Protein AF-A0A922P1R5-F1 (afdb_monomer_lite)

Radius of gyration: 18.18 Å; chains: 1; bounding box: 35×43×48 Å

Secondary structure (DSSP, 8-state):
--HHHHHHHHHHHHHHHHHHHHHHHHHHHHTT-HHHHHHHHHHHHHHHHHHTTSS-SS-------PPP----

Organism: NCBI:txid1509405

Sequence (72 aa):
MGSERQSSGDAEAIAYIRQMLGELHQVASKEGADMLCYLIEMAYVEAGDVQSGRRPRSVAHRNGDKPSGVTV

Foldseek 3Di:
DPPPVVVVVVLVVLVVLLVVLVVVLVVCVVVVVVVVNVVSVVVNVVSVCVNVVVDDPDPPPPVPDDDDDDDD

Structure (mmCIF, N/CA/C/O backbone):
data_AF-A0A922P1R5-F1
#
_entry.id   AF-A0A922P1R5-F1
#
loop_
_atom_site.group_PDB
_atom_site.id
_atom_site.type_symbol
_atom_site.label_atom_id
_atom_site.label_alt_id
_atom_site.label_comp_id
_atom_site.label_asym_id
_atom_site.label_entity_id
_atom_site.label_seq_id
_atom_site.pdbx_PDB_ins_code
_atom_site.Cartn_x
_atom_site.Cartn_y
_atom_site.Cartn_z
_atom_site.occupancy
_atom_site.B_iso_or_equiv
_atom_site.auth_seq_id
_atom_site.auth_comp_id
_atom_site.auth_asym_id
_atom_site.auth_atom_id
_atom_site.pdbx_PDB_model_num
ATOM 1 N N . MET A 1 1 ? 23.350 -4.339 -23.623 1.00 51.16 1 MET A N 1
ATOM 2 C CA . MET A 1 1 ? 23.053 -5.179 -22.439 1.00 51.16 1 MET A CA 1
ATOM 3 C C . MET A 1 1 ? 22.936 -4.329 -21.163 1.00 51.16 1 MET A C 1
ATOM 5 O O . MET A 1 1 ? 23.609 -4.607 -20.183 1.00 51.16 1 MET A O 1
ATOM 9 N N . GLY A 1 2 ? 22.120 -3.263 -21.167 1.00 53.56 2 GLY A N 1
ATOM 10 C CA . G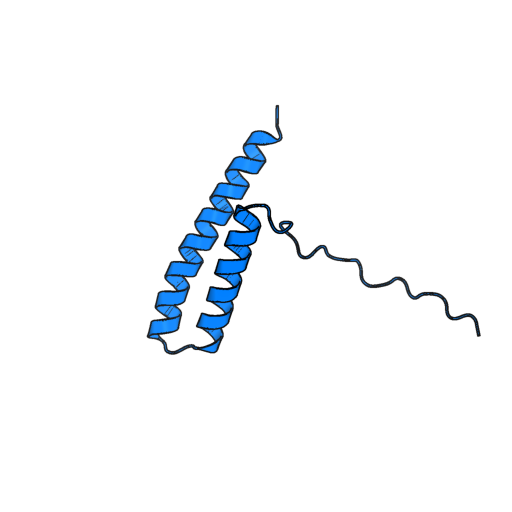LY A 1 2 ? 22.024 -2.317 -20.036 1.00 53.56 2 GLY A CA 1
ATOM 11 C C . GLY A 1 2 ? 20.612 -2.082 -19.489 1.00 53.56 2 GLY A C 1
ATOM 12 O O . GLY A 1 2 ? 20.481 -1.549 -18.401 1.00 53.56 2 GLY A O 1
ATOM 13 N N . SER A 1 3 ? 19.558 -2.501 -20.199 1.00 56.50 3 SER A N 1
ATOM 14 C CA . SER A 1 3 ? 18.173 -2.156 -19.833 1.00 56.50 3 SER A CA 1
ATOM 15 C C . SER A 1 3 ? 17.536 -3.120 -18.825 1.00 56.50 3 SER A C 1
ATOM 17 O O . SER A 1 3 ? 16.616 -2.740 -18.108 1.00 56.50 3 SER A O 1
ATOM 19 N N . GLU A 1 4 ? 18.024 -4.360 -18.742 1.00 53.62 4 GLU A N 1
ATOM 20 C CA . GLU A 1 4 ? 17.430 -5.401 -17.893 1.00 53.62 4 GLU A CA 1
ATOM 21 C C . GLU A 1 4 ? 17.753 -5.175 -16.409 1.00 53.62 4 GLU A C 1
ATOM 23 O O . GLU A 1 4 ? 16.855 -5.263 -15.577 1.00 53.62 4 GLU A O 1
ATOM 28 N N . ARG A 1 5 ? 18.986 -4.752 -16.076 1.00 57.69 5 ARG A N 1
ATOM 29 C CA . ARG A 1 5 ? 19.396 -4.457 -14.686 1.00 57.69 5 ARG A CA 1
ATOM 30 C C . ARG A 1 5 ? 18.610 -3.307 -14.051 1.00 57.69 5 ARG A C 1
ATOM 32 O O . ARG A 1 5 ? 18.323 -3.371 -12.860 1.00 57.69 5 ARG A O 1
ATOM 39 N N . GLN A 1 6 ? 18.259 -2.278 -14.829 1.00 58.00 6 GLN A N 1
ATOM 40 C CA . GLN A 1 6 ? 17.441 -1.161 -14.341 1.00 58.00 6 GLN A CA 1
ATOM 41 C C . GLN A 1 6 ? 16.021 -1.627 -13.980 1.00 58.00 6 GLN A C 1
ATOM 43 O O . GLN A 1 6 ? 15.519 -1.284 -12.915 1.00 58.00 6 GLN A O 1
ATOM 48 N N . SER A 1 7 ? 15.407 -2.467 -14.824 1.00 60.84 7 SER A N 1
ATOM 49 C CA . SER A 1 7 ? 14.043 -2.967 -14.594 1.00 60.84 7 SER A CA 1
ATOM 50 C C . SER A 1 7 ? 13.921 -3.832 -13.333 1.00 60.84 7 SER A C 1
ATOM 52 O O . SER A 1 7 ? 12.912 -3.767 -12.632 1.00 60.84 7 SER A O 1
ATOM 54 N N . SER A 1 8 ? 14.964 -4.607 -13.015 1.00 65.19 8 SER A N 1
ATOM 55 C CA . SER A 1 8 ? 14.992 -5.481 -11.840 1.00 65.19 8 SER A CA 1
ATOM 56 C C . SER A 1 8 ? 15.047 -4.678 -10.539 1.00 65.19 8 SER A C 1
ATOM 58 O O . SER A 1 8 ? 14.248 -4.927 -9.640 1.00 65.19 8 SER A O 1
ATOM 60 N N . GLY A 1 9 ? 15.927 -3.671 -10.466 1.00 78.69 9 GLY A N 1
ATOM 61 C CA . GLY A 1 9 ? 16.021 -2.787 -9.297 1.00 78.69 9 GLY A CA 1
ATOM 62 C C . GLY A 1 9 ? 14.765 -1.932 -9.101 1.00 78.69 9 GLY A C 1
ATOM 63 O O . GLY A 1 9 ? 14.334 -1.698 -7.976 1.00 78.69 9 GLY A O 1
ATOM 64 N N . ASP A 1 10 ? 14.119 -1.528 -10.196 1.00 81.25 10 ASP A N 1
ATOM 65 C CA . ASP A 1 10 ? 12.864 -0.776 -10.154 1.00 81.25 10 ASP A CA 1
ATOM 66 C C . ASP A 1 10 ? 11.682 -1.596 -9.623 1.00 81.25 10 ASP A C 1
ATOM 68 O O . ASP A 1 10 ? 10.815 -1.045 -8.933 1.00 81.25 10 ASP A O 1
ATOM 72 N N . ALA A 1 11 ? 11.625 -2.890 -9.950 1.00 85.38 11 ALA A N 1
ATOM 73 C CA . ALA A 1 11 ? 10.611 -3.810 -9.443 1.00 85.38 11 ALA A CA 1
ATOM 74 C C . ALA A 1 11 ? 10.830 -4.1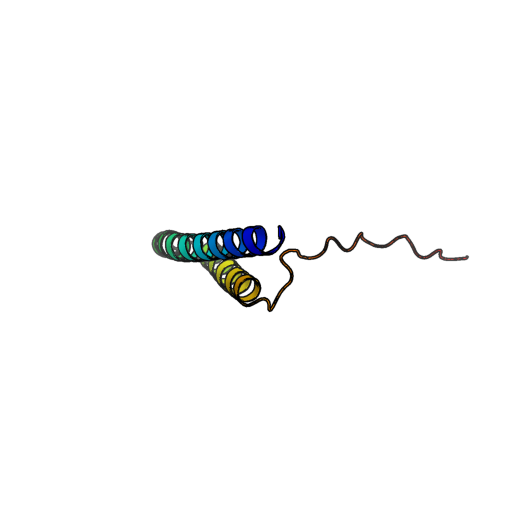30 -7.957 1.00 85.38 11 ALA A C 1
ATOM 76 O O . ALA A 1 11 ? 9.867 -4.169 -7.189 1.00 85.38 11 ALA A O 1
ATOM 77 N N . GLU A 1 12 ? 12.088 -4.304 -7.548 1.00 90.12 12 GLU A N 1
ATOM 78 C CA . GLU A 1 12 ? 12.477 -4.517 -6.152 1.00 90.12 12 GLU A CA 1
ATOM 79 C C . GLU A 1 12 ? 12.166 -3.286 -5.287 1.00 90.12 12 GLU A C 1
ATOM 81 O O . GLU A 1 12 ? 11.563 -3.413 -4.222 1.00 90.12 12 GLU A O 1
ATOM 86 N N . ALA A 1 13 ? 12.453 -2.080 -5.787 1.00 91.06 13 ALA A N 1
ATOM 87 C CA . ALA A 1 13 ? 12.113 -0.835 -5.102 1.00 91.06 13 ALA A CA 1
ATOM 88 C C . ALA A 1 13 ? 10.597 -0.680 -4.886 1.00 91.06 13 ALA A C 1
ATOM 90 O O . ALA A 1 13 ? 10.160 -0.272 -3.810 1.00 91.06 13 ALA A O 1
ATOM 91 N N . ILE A 1 14 ? 9.773 -1.034 -5.879 1.00 92.12 14 ILE A N 1
ATOM 92 C CA . ILE A 1 14 ? 8.309 -0.985 -5.731 1.00 92.12 14 ILE A CA 1
ATOM 93 C C . ILE A 1 14 ? 7.807 -2.066 -4.771 1.00 92.12 14 ILE A C 1
ATOM 95 O O . ILE A 1 14 ? 6.913 -1.792 -3.971 1.00 92.12 14 ILE A O 1
ATOM 99 N N . ALA A 1 15 ? 8.381 -3.271 -4.804 1.00 93.25 15 ALA A N 1
ATOM 100 C CA . ALA A 1 15 ? 8.055 -4.317 -3.837 1.00 93.25 15 ALA A CA 1
ATOM 101 C C . ALA A 1 15 ? 8.340 -3.851 -2.400 1.00 93.25 15 ALA A C 1
ATOM 103 O O . ALA A 1 15 ? 7.493 -4.009 -1.519 1.00 93.25 15 ALA A O 1
ATOM 104 N N . TYR A 1 16 ? 9.487 -3.199 -2.193 1.00 95.44 16 TYR A N 1
ATOM 105 C CA . TYR A 1 16 ? 9.861 -2.606 -0.914 1.00 95.44 16 TYR A CA 1
ATOM 106 C C . TYR A 1 16 ? 8.885 -1.503 -0.473 1.00 95.44 16 TYR A C 1
ATOM 108 O O . TYR A 1 16 ? 8.418 -1.507 0.666 1.00 95.44 16 TYR A O 1
ATOM 116 N N . ILE A 1 17 ? 8.488 -0.603 -1.382 1.00 95.44 17 ILE A N 1
ATOM 117 C CA . ILE A 1 17 ? 7.468 0.421 -1.099 1.00 95.44 17 ILE A CA 1
ATOM 118 C C . ILE A 1 17 ? 6.140 -0.222 -0.675 1.00 95.44 17 ILE A C 1
ATOM 120 O O . ILE A 1 17 ? 5.545 0.213 0.310 1.00 95.44 17 ILE A O 1
ATOM 124 N N . ARG A 1 18 ? 5.681 -1.280 -1.358 1.00 95.00 18 ARG A N 1
ATOM 125 C CA . ARG A 1 18 ? 4.447 -1.997 -0.980 1.00 95.00 18 ARG A CA 1
ATOM 126 C C . ARG A 1 18 ? 4.531 -2.592 0.420 1.00 95.00 18 ARG A C 1
ATOM 128 O O . ARG A 1 18 ? 3.548 -2.518 1.156 1.00 95.00 18 ARG A O 1
ATOM 135 N N . GLN A 1 19 ? 5.678 -3.161 0.791 1.00 96.62 19 GLN A N 1
ATOM 136 C CA . GLN A 1 19 ? 5.888 -3.669 2.145 1.00 96.62 19 GLN A CA 1
ATOM 137 C C . GLN A 1 19 ? 5.773 -2.538 3.177 1.00 96.62 19 GLN A C 1
ATOM 139 O O . GLN A 1 19 ? 4.974 -2.650 4.107 1.00 96.62 19 GLN A O 1
ATOM 144 N N . MET A 1 20 ? 6.491 -1.426 2.978 1.00 97.81 20 MET A N 1
ATOM 145 C CA . MET A 1 20 ? 6.442 -0.280 3.897 1.00 97.81 20 MET A CA 1
ATOM 146 C C . MET A 1 20 ? 5.031 0.300 4.041 1.00 97.81 20 MET A C 1
ATOM 148 O O . MET A 1 20 ? 4.623 0.657 5.143 1.00 97.81 20 MET A O 1
ATOM 152 N N . LEU A 1 21 ? 4.262 0.374 2.951 1.00 98.06 21 LEU A N 1
ATOM 153 C CA . LEU A 1 21 ? 2.872 0.837 2.994 1.00 98.06 21 LEU A CA 1
ATOM 154 C C . LEU A 1 21 ? 1.992 -0.083 3.854 1.00 98.06 21 LEU A C 1
ATOM 156 O O . LEU A 1 21 ? 1.172 0.408 4.627 1.00 98.06 21 LEU A O 1
ATOM 160 N N . GLY A 1 22 ? 2.191 -1.402 3.783 1.00 97.00 22 GLY A N 1
ATOM 161 C CA . GLY A 1 22 ? 1.478 -2.357 4.637 1.00 97.00 22 GLY A CA 1
ATOM 162 C C . GLY A 1 22 ? 1.819 -2.206 6.124 1.00 97.00 22 GLY A C 1
ATOM 163 O O . GLY A 1 22 ? 0.931 -2.292 6.974 1.00 97.00 22 GLY A O 1
ATOM 164 N N . GLU A 1 23 ? 3.085 -1.944 6.447 1.00 98.00 23 GLU A N 1
ATOM 165 C CA . GLU A 1 23 ? 3.518 -1.662 7.822 1.00 98.00 23 GLU A CA 1
ATOM 166 C C . GLU A 1 23 ? 2.940 -0.330 8.327 1.00 98.00 23 GLU A C 1
ATOM 168 O O . GLU A 1 23 ? 2.377 -0.266 9.423 1.00 98.00 23 GLU A O 1
ATOM 173 N N . LEU A 1 24 ? 2.990 0.722 7.506 1.00 97.81 24 LEU A N 1
ATOM 174 C CA . LEU A 1 24 ? 2.487 2.048 7.862 1.00 97.81 24 LEU A CA 1
ATOM 175 C C . LEU A 1 24 ? 0.964 2.063 8.042 1.00 97.81 24 LEU A C 1
ATOM 177 O O . LEU A 1 24 ? 0.468 2.731 8.948 1.00 97.81 24 LEU A O 1
ATOM 181 N N . HIS A 1 25 ? 0.226 1.289 7.240 1.00 97.69 25 HIS A N 1
ATOM 182 C CA . HIS A 1 25 ? -1.219 1.122 7.403 1.00 97.69 25 HIS A CA 1
ATOM 183 C C . HIS A 1 25 ? -1.565 0.586 8.798 1.00 97.69 25 HIS A C 1
ATOM 185 O O . HIS A 1 25 ? -2.482 1.089 9.445 1.00 97.69 25 HIS A O 1
ATOM 191 N N . GLN A 1 26 ? -0.807 -0.398 9.300 1.00 97.38 26 GLN 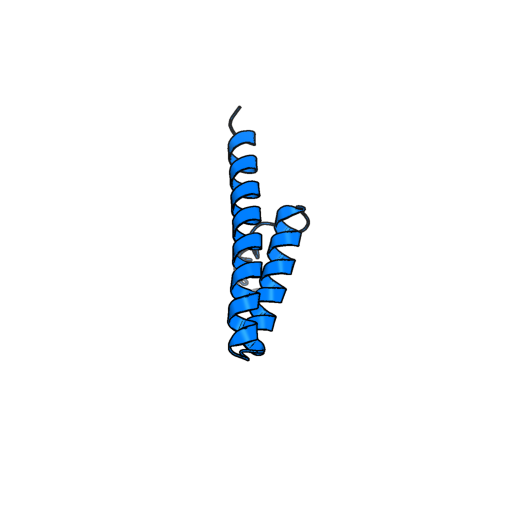A N 1
ATOM 192 C CA . GLN A 1 26 ? -1.024 -0.949 10.643 1.00 97.38 26 GLN A CA 1
ATOM 193 C C . GLN A 1 26 ? -0.767 0.086 11.739 1.00 97.38 26 GLN A C 1
ATOM 195 O O . GLN A 1 26 ? -1.490 0.108 12.734 1.00 97.38 26 GLN A O 1
ATOM 200 N N . VAL A 1 27 ? 0.249 0.937 11.574 1.00 98.00 27 VAL A N 1
ATOM 201 C CA . VAL A 1 27 ? 0.532 2.027 12.518 1.00 98.00 27 VAL A CA 1
ATOM 202 C C . VAL A 1 27 ? -0.598 3.058 12.490 1.00 98.00 27 VAL A C 1
ATOM 204 O O . VAL A 1 27 ? -1.163 3.357 13.535 1.00 98.00 27 VAL A O 1
ATOM 207 N N . ALA A 1 28 ? -0.998 3.530 11.307 1.00 97.75 28 ALA A N 1
ATOM 208 C CA . ALA A 1 28 ? -2.088 4.497 11.156 1.00 97.75 28 ALA A CA 1
ATOM 209 C C . ALA A 1 28 ? -3.429 3.968 11.698 1.00 97.75 28 ALA A C 1
ATOM 211 O O . ALA A 1 28 ? -4.170 4.712 12.341 1.00 97.75 28 ALA A O 1
ATOM 212 N N . SER A 1 29 ? -3.704 2.674 11.500 1.00 97.12 29 SER A N 1
ATOM 213 C CA . SER A 1 29 ? -4.904 2.008 12.025 1.00 97.12 29 SER A CA 1
ATOM 214 C C . SER A 1 29 ? -4.921 1.989 13.554 1.00 97.12 29 SER A C 1
ATOM 216 O O . SER A 1 29 ? -5.967 2.204 14.161 1.00 97.12 29 SER A O 1
ATOM 218 N N . LYS A 1 30 ? -3.768 1.755 14.195 1.00 97.75 30 LYS A N 1
ATOM 219 C CA . LYS A 1 30 ? -3.652 1.763 15.665 1.00 97.75 30 LYS A CA 1
ATOM 220 C C . LYS A 1 30 ? -3.895 3.147 16.264 1.00 97.75 30 LYS A C 1
ATOM 222 O O . LYS A 1 30 ? -4.433 3.233 17.361 1.00 97.75 30 LYS A O 1
ATOM 227 N N . GLU A 1 31 ? -3.534 4.199 15.537 1.00 97.31 31 GLU A N 1
ATOM 228 C CA . GLU A 1 31 ? -3.741 5.594 15.944 1.00 97.31 31 GLU A CA 1
ATOM 229 C C . GLU A 1 31 ? -5.149 6.125 15.604 1.00 97.31 31 GLU A C 1
ATOM 231 O O . GLU A 1 31 ? -5.459 7.277 15.899 1.00 97.31 31 GLU A O 1
ATOM 236 N N . GLY A 1 32 ? -6.014 5.320 14.968 1.00 96.44 32 GLY A N 1
ATOM 237 C CA . GLY A 1 32 ? -7.360 5.749 14.562 1.00 96.44 32 GLY A CA 1
ATOM 238 C C . GLY A 1 32 ? -7.361 6.839 13.482 1.00 96.44 32 GLY A C 1
ATOM 239 O O . GLY A 1 32 ? -8.289 7.642 13.395 1.00 96.44 32 GLY A O 1
ATOM 240 N N . ALA A 1 33 ? -6.302 6.915 12.672 1.00 97.69 33 ALA A N 1
ATOM 241 C CA . AL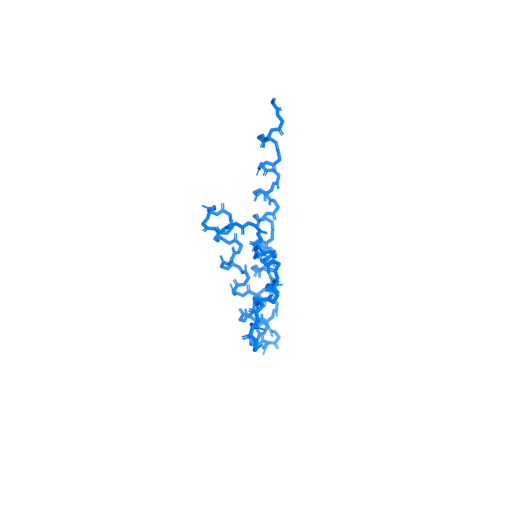A A 1 33 ? -6.154 7.931 11.638 1.00 97.69 33 ALA A CA 1
ATOM 242 C C . ALA A 1 33 ? -6.820 7.484 10.322 1.00 97.69 33 ALA A C 1
ATOM 244 O O . ALA A 1 33 ? -6.135 7.130 9.359 1.00 97.69 33 ALA A O 1
ATOM 245 N N . ASP A 1 34 ? -8.153 7.510 10.262 1.00 96.06 34 ASP A N 1
ATOM 246 C CA . ASP A 1 34 ? -8.944 6.9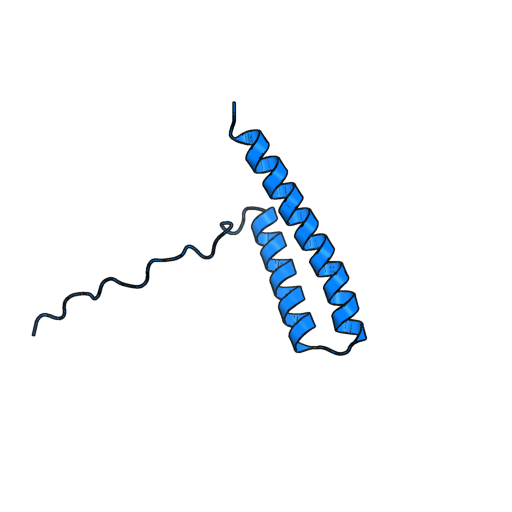28 9.158 1.00 96.06 34 ASP A CA 1
ATOM 247 C C . ASP A 1 34 ? -8.579 7.483 7.770 1.00 96.06 34 ASP A C 1
ATOM 249 O O . ASP A 1 34 ? -8.337 6.729 6.826 1.00 96.06 34 ASP A O 1
ATOM 253 N N . MET A 1 35 ? -8.464 8.811 7.646 1.00 97.75 35 MET A N 1
ATOM 254 C CA . MET A 1 35 ? -8.068 9.449 6.382 1.00 97.75 35 MET A CA 1
ATOM 255 C C . MET A 1 35 ? -6.657 9.043 5.946 1.00 97.75 35 MET A C 1
ATOM 257 O O . MET A 1 35 ? -6.393 8.908 4.753 1.00 97.75 35 MET A O 1
ATOM 261 N N . LEU A 1 36 ? -5.746 8.835 6.899 1.00 97.75 36 LEU A N 1
ATOM 262 C CA . LEU A 1 36 ? -4.388 8.395 6.598 1.00 97.75 36 LEU A CA 1
ATOM 263 C C . LEU A 1 36 ? -4.370 6.923 6.165 1.00 97.75 36 LEU A C 1
ATOM 265 O O . LEU A 1 36 ? -3.692 6.599 5.193 1.00 97.75 36 LEU A O 1
ATOM 269 N N . CYS A 1 37 ? -5.151 6.058 6.820 1.00 98.19 37 CYS A N 1
ATOM 270 C CA . CYS A 1 37 ? -5.321 4.659 6.415 1.00 98.19 37 CYS A CA 1
ATOM 271 C C . CYS A 1 37 ? -5.804 4.565 4.967 1.00 98.19 37 CYS A C 1
ATOM 273 O O . CYS A 1 37 ? -5.183 3.871 4.165 1.00 98.19 37 CYS A O 1
ATOM 275 N N . TYR A 1 38 ? -6.829 5.347 4.615 1.00 97.19 38 TYR A N 1
ATOM 276 C CA . TYR A 1 38 ? -7.347 5.412 3.251 1.00 97.19 38 TYR A CA 1
ATOM 277 C C . TYR A 1 38 ? -6.262 5.797 2.234 1.00 97.19 38 TYR A C 1
ATOM 279 O O . TYR A 1 38 ? -6.088 5.122 1.222 1.00 97.19 38 TYR A O 1
ATOM 287 N N . LEU A 1 39 ? -5.492 6.859 2.499 1.00 98.00 39 LEU A N 1
ATOM 288 C CA . LEU A 1 39 ? -4.432 7.299 1.584 1.00 98.00 39 LEU A CA 1
ATOM 289 C C . LEU A 1 39 ? -3.332 6.242 1.416 1.00 98.00 39 LEU A C 1
ATOM 291 O O . LEU A 1 39 ? -2.844 6.037 0.303 1.00 98.00 39 LEU A O 1
ATOM 295 N N . ILE A 1 40 ? -2.961 5.557 2.499 1.00 97.88 40 ILE A N 1
ATOM 296 C CA . ILE A 1 40 ? -1.966 4.481 2.466 1.00 97.88 40 ILE A CA 1
ATOM 297 C C . ILE A 1 40 ? -2.496 3.276 1.682 1.00 97.88 40 ILE A C 1
ATOM 299 O O . ILE A 1 40 ? -1.764 2.709 0.872 1.00 97.88 40 ILE A O 1
ATOM 303 N N . GLU A 1 41 ? -3.759 2.901 1.878 1.00 96.56 41 GLU A N 1
ATOM 304 C CA . GLU A 1 41 ? -4.391 1.794 1.160 1.00 96.56 41 GLU A CA 1
ATOM 305 C C . GLU A 1 41 ? -4.483 2.088 -0.345 1.00 96.56 41 GLU A C 1
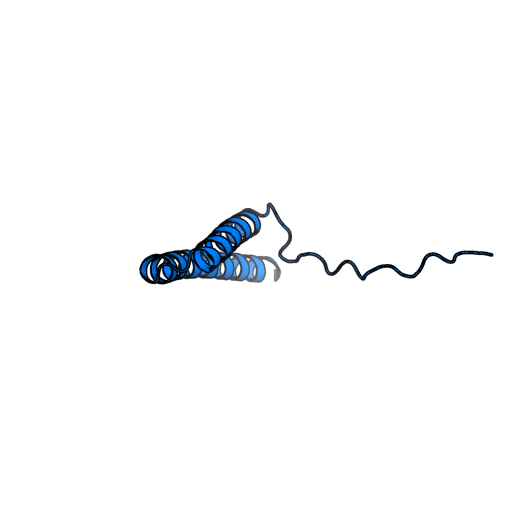ATOM 307 O O . GLU A 1 41 ? -4.109 1.251 -1.170 1.00 96.56 41 GLU A O 1
ATOM 312 N N . MET A 1 42 ? -4.869 3.312 -0.721 1.00 96.81 42 MET A N 1
ATOM 313 C CA . MET A 1 42 ? -4.877 3.734 -2.126 1.00 96.81 42 MET A CA 1
ATOM 314 C C . MET A 1 42 ? -3.468 3.735 -2.734 1.00 96.81 42 MET A C 1
ATOM 316 O O . MET A 1 42 ? -3.287 3.278 -3.864 1.00 96.81 42 MET A O 1
ATOM 320 N N . ALA A 1 43 ? -2.452 4.173 -1.984 1.00 96.12 43 ALA A N 1
ATOM 321 C CA . ALA A 1 43 ? -1.058 4.097 -2.423 1.00 96.12 43 ALA A CA 1
ATOM 322 C C . ALA A 1 43 ? -0.569 2.644 -2.570 1.00 96.12 43 ALA A C 1
ATOM 324 O O . ALA A 1 43 ? 0.192 2.338 -3.490 1.00 96.12 43 ALA A O 1
ATOM 325 N N . TYR A 1 44 ? -1.018 1.732 -1.700 1.00 96.38 44 TYR A N 1
ATOM 326 C CA . TYR A 1 44 ? -0.684 0.309 -1.778 1.00 96.38 44 TYR A CA 1
ATOM 327 C C . TYR A 1 44 ? -1.247 -0.334 -3.052 1.00 96.38 44 TYR A C 1
ATOM 329 O O . TYR A 1 44 ? -0.535 -1.086 -3.730 1.00 96.38 44 TYR A O 1
ATOM 337 N N . VAL A 1 45 ? -2.499 -0.015 -3.401 1.00 94.62 45 VAL A N 1
ATOM 338 C CA . VAL A 1 45 ? -3.137 -0.459 -4.652 1.00 94.62 45 VAL A CA 1
ATOM 339 C C . VAL A 1 45 ? -2.380 0.085 -5.866 1.00 94.62 45 VAL A C 1
ATOM 341 O O . VAL A 1 45 ? -2.010 -0.695 -6.744 1.00 94.62 45 VAL A O 1
ATOM 344 N N . GLU A 1 46 ? -2.063 1.383 -5.885 1.00 93.25 46 GLU A N 1
ATOM 345 C CA . GLU A 1 46 ? -1.301 2.012 -6.975 1.00 93.25 46 GLU A CA 1
ATOM 346 C C . GLU A 1 46 ? 0.077 1.356 -7.160 1.00 93.25 46 GLU A C 1
ATOM 348 O O . GLU A 1 46 ? 0.480 1.035 -8.278 1.00 93.25 46 GLU A O 1
ATOM 353 N N . ALA A 1 47 ? 0.794 1.080 -6.070 1.00 91.81 47 ALA A N 1
ATOM 354 C CA . ALA A 1 47 ? 2.088 0.411 -6.137 1.00 91.81 47 ALA A CA 1
ATOM 355 C C . ALA A 1 47 ? 1.972 -1.027 -6.687 1.00 91.81 47 ALA A C 1
ATOM 357 O O . ALA A 1 47 ? 2.870 -1.489 -7.394 1.00 91.81 47 ALA A O 1
ATOM 358 N N . GLY A 1 48 ? 0.864 -1.729 -6.424 1.00 91.56 48 GLY A N 1
ATOM 359 C CA . GLY A 1 48 ? 0.565 -3.028 -7.038 1.00 91.56 48 GLY A CA 1
ATOM 360 C C . GLY A 1 48 ? 0.269 -2.940 -8.539 1.00 91.56 48 GLY A C 1
ATOM 361 O O . GLY A 1 48 ? 0.761 -3.762 -9.322 1.00 91.56 48 GLY A O 1
ATOM 362 N N . ASP A 1 49 ? -0.470 -1.917 -8.957 1.00 89.75 49 ASP A N 1
ATOM 363 C CA . ASP A 1 49 ? -0.719 -1.625 -10.371 1.00 89.75 49 ASP A CA 1
ATOM 364 C C . ASP A 1 49 ? 0.587 -1.296 -11.115 1.00 89.75 49 ASP A C 1
ATOM 366 O O . ASP A 1 49 ? 0.830 -1.813 -12.209 1.00 89.75 49 ASP A O 1
ATOM 370 N N . VAL A 1 50 ? 1.474 -0.507 -10.503 1.00 88.44 50 VAL A N 1
ATOM 371 C CA . VAL A 1 50 ? 2.805 -0.200 -11.051 1.00 88.44 50 VAL A CA 1
ATOM 372 C C . VAL A 1 50 ? 3.676 -1.457 -11.128 1.00 88.44 50 VAL A C 1
ATOM 374 O O . VAL A 1 50 ? 4.309 -1.700 -12.156 1.00 88.44 50 VAL A O 1
ATOM 377 N N . GLN A 1 51 ? 3.693 -2.290 -10.082 1.00 86.94 51 GLN A N 1
ATOM 378 C CA . GLN A 1 51 ? 4.487 -3.525 -10.066 1.00 86.94 51 GLN A CA 1
ATOM 379 C C . GLN A 1 51 ? 4.033 -4.532 -11.129 1.00 86.94 51 GLN A C 1
ATOM 381 O O . GLN A 1 51 ? 4.857 -5.228 -11.717 1.00 86.94 51 GLN A O 1
ATOM 386 N N . SER A 1 52 ? 2.726 -4.608 -11.384 1.00 86.81 52 SER A N 1
ATOM 387 C CA . SER A 1 52 ? 2.145 -5.486 -12.406 1.00 86.81 52 SER A CA 1
ATOM 388 C C . SER A 1 52 ? 2.240 -4.921 -13.830 1.00 86.81 52 SER A C 1
ATOM 390 O O . SER A 1 52 ? 1.764 -5.556 -14.770 1.00 86.81 52 SER A O 1
ATOM 392 N N . GLY A 1 53 ? 2.843 -3.738 -14.002 1.00 82.44 53 GLY A N 1
ATOM 393 C CA . GLY A 1 53 ? 2.975 -3.066 -15.295 1.00 82.44 53 GLY A CA 1
ATOM 394 C C . GLY A 1 53 ? 1.658 -2.509 -15.842 1.00 82.44 53 GLY A C 1
ATOM 395 O O . GLY A 1 53 ? 1.591 -2.157 -17.018 1.00 82.44 53 GLY A O 1
ATOM 396 N N . ARG A 1 54 ? 0.605 -2.425 -15.015 1.00 73.81 54 ARG A N 1
ATOM 397 C CA . ARG A 1 54 ? -0.725 -1.927 -15.409 1.00 73.81 54 ARG A CA 1
ATOM 398 C C . ARG A 1 54 ? -0.789 -0.405 -15.497 1.00 73.81 54 ARG A C 1
ATOM 400 O O . ARG A 1 54 ? -1.652 0.114 -16.202 1.00 73.81 54 ARG A O 1
ATOM 407 N N . ARG A 1 55 ? 0.113 0.311 -14.816 1.00 67.94 55 ARG A N 1
ATOM 408 C CA . ARG A 1 55 ? 0.210 1.779 -14.855 1.00 67.94 55 ARG A CA 1
ATOM 409 C C . ARG A 1 55 ? 1.653 2.244 -15.100 1.00 67.94 55 ARG A C 1
ATOM 411 O O . ARG A 1 55 ? 2.577 1.685 -14.505 1.00 67.94 55 ARG A O 1
ATOM 418 N N . PRO A 1 56 ? 1.880 3.263 -15.955 1.00 63.91 56 PRO A N 1
ATOM 419 C CA . PRO A 1 56 ? 3.184 3.913 -16.075 1.00 63.91 56 PRO A CA 1
ATOM 420 C C . PRO A 1 56 ? 3.633 4.490 -14.723 1.00 63.91 56 PRO A C 1
ATOM 422 O O . PRO A 1 56 ? 2.819 5.064 -14.009 1.00 63.91 56 PRO A O 1
ATOM 425 N N . ARG A 1 57 ? 4.938 4.425 -14.403 1.00 64.44 57 ARG A N 1
ATOM 426 C CA . ARG A 1 57 ? 5.557 4.945 -13.152 1.00 64.44 57 ARG A CA 1
ATOM 427 C C . ARG A 1 57 ? 5.429 6.467 -12.940 1.00 64.44 57 ARG A C 1
ATOM 429 O O . ARG A 1 57 ? 6.035 7.018 -12.030 1.00 64.44 57 ARG A O 1
ATOM 436 N N . SER A 1 58 ? 4.664 7.164 -13.771 1.00 59.94 58 SER A N 1
ATOM 437 C CA . SER A 1 58 ? 4.306 8.559 -13.562 1.00 59.94 58 SER A CA 1
ATOM 438 C C . SER A 1 58 ? 2.856 8.780 -13.977 1.00 59.94 58 SER A C 1
ATOM 440 O O . SER A 1 58 ? 2.435 8.357 -15.056 1.00 59.94 58 SER A O 1
ATOM 442 N N . VAL A 1 59 ? 2.118 9.539 -13.160 1.00 57.78 59 VAL A N 1
ATOM 443 C CA . VAL A 1 59 ? 1.132 10.474 -13.706 1.00 57.78 59 VAL A CA 1
ATOM 444 C C . VAL A 1 59 ? 1.955 11.338 -14.643 1.00 57.78 59 VAL A C 1
ATOM 446 O O . VAL A 1 59 ? 2.703 12.200 -14.182 1.00 57.78 59 VAL A O 1
ATOM 449 N N . ALA A 1 60 ? 1.964 10.991 -15.933 1.00 53.78 60 ALA A N 1
ATOM 450 C CA . ALA A 1 60 ? 2.696 11.741 -16.932 1.00 53.78 60 ALA A CA 1
ATOM 451 C C . ALA A 1 60 ? 2.366 13.204 -16.672 1.00 53.78 60 ALA A C 1
ATOM 453 O O . ALA A 1 60 ? 1.186 13.565 -16.644 1.00 53.78 60 ALA A O 1
ATOM 454 N N . HIS A 1 61 ? 3.397 14.005 -16.413 1.00 48.94 61 HIS A N 1
ATOM 455 C CA . HIS A 1 61 ? 3.306 15.449 -16.394 1.00 48.94 61 HIS A CA 1
ATOM 456 C C . HIS A 1 61 ? 2.875 15.852 -17.808 1.00 48.94 61 HIS A C 1
ATOM 458 O O . HIS A 1 61 ? 3.693 16.194 -18.663 1.00 48.94 61 HIS A O 1
ATOM 464 N N . ARG A 1 62 ? 1.577 15.697 -18.097 1.00 52.66 62 ARG A N 1
ATOM 465 C CA . ARG A 1 62 ? 0.902 16.263 -19.247 1.00 52.66 62 ARG A CA 1
ATOM 466 C C . ARG A 1 62 ? 1.027 17.745 -18.998 1.00 52.66 62 ARG A C 1
ATOM 468 O O . ARG A 1 62 ? 0.280 18.311 -18.212 1.00 52.66 62 ARG A O 1
ATOM 475 N N . ASN A 1 63 ? 2.092 18.288 -19.575 1.00 52.84 63 ASN A N 1
ATOM 476 C CA . ASN A 1 63 ? 2.357 19.697 -19.740 1.00 52.84 63 ASN A CA 1
ATOM 477 C C . ASN A 1 63 ? 1.013 20.376 -20.005 1.00 52.84 63 ASN A C 1
ATOM 479 O O . ASN A 1 63 ? 0.438 20.165 -21.073 1.00 52.84 63 ASN A O 1
ATOM 483 N N . GLY A 1 64 ? 0.477 21.041 -18.978 1.00 57.84 64 GLY A N 1
ATOM 484 C CA . GLY A 1 64 ? -0.827 21.675 -19.035 1.00 57.84 64 GLY A CA 1
ATOM 485 C C . GLY A 1 64 ? -0.828 22.649 -20.199 1.00 57.84 64 GLY A C 1
ATOM 486 O O . GLY A 1 64 ? -0.011 23.562 -20.244 1.00 57.84 64 GLY A O 1
ATOM 487 N N . ASP A 1 65 ? -1.671 22.343 -21.174 1.00 57.16 65 ASP A N 1
ATOM 488 C CA . ASP A 1 65 ? -2.271 23.223 -22.162 1.00 57.16 65 ASP A CA 1
ATOM 489 C C . ASP A 1 65 ? -1.492 24.504 -22.503 1.00 57.16 65 ASP A C 1
ATOM 491 O O . ASP A 1 65 ? -1.601 25.547 -21.857 1.00 57.16 65 ASP A O 1
ATOM 495 N N . LYS A 1 66 ? -0.794 24.458 -23.646 1.00 61.25 66 LYS A N 1
ATOM 496 C CA . LYS A 1 66 ? -0.653 25.655 -24.488 1.00 61.25 66 LYS A CA 1
ATOM 497 C C . LYS A 1 66 ? -2.056 26.262 -24.669 1.00 61.25 66 LYS A C 1
ATOM 499 O O . LYS A 1 66 ? -2.956 25.516 -25.063 1.00 61.25 66 LYS A O 1
ATOM 504 N N . PRO A 1 67 ? -2.265 27.572 -24.448 1.00 53.72 67 PRO A N 1
ATOM 505 C CA . PRO A 1 67 ? -3.565 28.178 -24.691 1.00 53.72 67 PRO A CA 1
ATOM 506 C C . PRO A 1 67 ? -3.884 28.044 -26.183 1.00 53.72 67 PRO A C 1
ATOM 508 O O . PRO A 1 67 ? -3.150 28.553 -27.032 1.00 53.72 67 PRO A O 1
ATOM 511 N N . SER A 1 68 ? -4.957 27.319 -26.510 1.00 63.66 68 SER A N 1
ATOM 512 C CA . SER A 1 68 ? -5.528 27.350 -27.856 1.00 63.66 68 SER A CA 1
ATOM 513 C C . SER A 1 68 ? -5.941 28.788 -28.138 1.00 63.66 68 SER A C 1
ATOM 515 O O . SER A 1 68 ? -6.733 29.362 -27.394 1.00 63.66 68 SER A O 1
ATOM 517 N N . GLY A 1 69 ? -5.343 29.383 -29.170 1.00 61.16 69 GLY A N 1
ATOM 518 C CA . GLY A 1 69 ? -5.616 30.754 -29.572 1.00 61.16 69 GLY A CA 1
ATOM 519 C C . GLY A 1 69 ? -7.103 30.945 -29.841 1.00 61.16 69 GLY A C 1
ATOM 520 O O . GLY A 1 69 ? -7.632 30.421 -30.817 1.00 61.16 69 GLY A O 1
ATOM 521 N N . VAL A 1 70 ? -7.770 31.709 -28.979 1.00 61.69 70 VAL A N 1
ATOM 522 C CA . VAL A 1 70 ? -9.072 32.285 -29.299 1.00 61.69 70 VAL A CA 1
ATOM 523 C C . VAL A 1 70 ? -8.793 33.444 -30.246 1.00 61.69 70 VAL A C 1
ATOM 525 O O . VAL A 1 70 ? -8.228 34.461 -29.850 1.00 61.69 70 VAL A O 1
ATOM 528 N N . THR A 1 71 ? -9.124 33.254 -31.519 1.00 54.88 71 THR A N 1
ATOM 529 C CA . THR A 1 71 ? -9.251 34.354 -32.476 1.00 54.88 71 THR A CA 1
ATOM 530 C C . THR A 1 71 ? -10.566 35.062 -32.152 1.00 54.88 71 THR A C 1
ATOM 532 O O . THR A 1 71 ? -11.619 34.427 -32.214 1.00 54.88 71 THR A O 1
ATOM 535 N N . VAL A 1 72 ? -10.494 36.328 -31.737 1.00 61.72 72 VAL A N 1
ATOM 536 C CA . VAL A 1 72 ? -11.648 37.242 -31.663 1.00 61.72 72 VAL A CA 1
ATOM 537 C C . VAL A 1 72 ? -11.595 38.153 -32.875 1.00 61.72 72 VAL A C 1
ATOM 539 O O . VAL A 1 72 ? -10.473 38.615 -33.185 1.00 61.72 72 VAL A O 1
#

pLDDT: mean 80.84, std 17.89, range [48.94, 98.19]